Protein AF-A0A8D8JFP3-F1 (afdb_monomer)

Sequence (129 aa):
MFSRLIFRQLHRSASLSSKPPEKSAALGEEKVRDLLDNAATFEDVKPRSEQDTWATLPYVDGTFMGRDQSLKSSRPRIDPRETSIILFPGQGAQYVGMAKRLLKYPGARDIFQLANEVLGYDLLKLCLD

Radius of gyration: 26.0 Å; Cα contacts (8 Å, |Δi|>4): 30; chains: 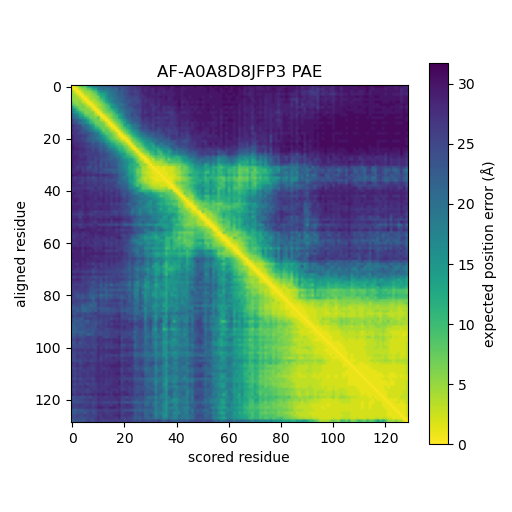1; bounding box: 59×44×58 Å

Mean predicted aligned error: 18.14 Å

Foldseek 3Di:
DDDDDDDDDDDDDDDDDDDDDPDPPVVVVVVVVVCVQCVQVDPPLDPPDPVCVPPDDPDDPPDDSNPPVVVVDDDPPDDVVVDDDDDDDDPPPADAQPCVVVVVDVVSVVVQVVVCVVVVHRPVVVNHD

Structure (mmCIF, N/CA/C/O backbone):
data_AF-A0A8D8JFP3-F1
#
_entry.id   AF-A0A8D8JFP3-F1
#
loop_
_atom_site.group_PDB
_atom_site.id
_atom_site.type_symbol
_atom_site.label_atom_id
_atom_site.label_alt_id
_atom_site.label_comp_id
_atom_site.label_asym_id
_atom_site.label_entity_id
_atom_site.label_seq_id
_atom_site.pdbx_PDB_ins_code
_atom_site.Cartn_x
_atom_site.Cartn_y
_atom_site.Cartn_z
_atom_site.occupancy
_atom_site.B_iso_or_equiv
_atom_site.auth_seq_id
_atom_site.auth_comp_id
_atom_site.auth_asym_id
_atom_site.auth_atom_id
_atom_site.pdbx_PDB_model_num
ATOM 1 N N . MET A 1 1 ? -6.962 29.375 -1.931 1.00 35.75 1 MET A N 1
ATOM 2 C CA . MET A 1 1 ? -5.939 30.423 -2.167 1.00 35.75 1 MET A CA 1
ATOM 3 C C . MET A 1 1 ? -4.579 29.774 -1.956 1.00 35.75 1 MET A C 1
ATOM 5 O O . MET A 1 1 ? -4.384 29.262 -0.875 1.00 35.75 1 MET A O 1
ATOM 9 N N . PHE A 1 2 ? -3.630 29.646 -2.875 1.00 35.16 2 PHE A N 1
ATOM 10 C CA . PHE A 1 2 ? -3.445 30.091 -4.253 1.00 35.16 2 PHE A CA 1
ATOM 11 C C . PHE A 1 2 ? -2.575 29.012 -4.927 1.00 35.16 2 PHE A C 1
ATOM 13 O O . PHE A 1 2 ? -1.559 28.607 -4.371 1.00 35.16 2 PHE A O 1
ATOM 20 N N . SER A 1 3 ? -2.989 28.548 -6.104 1.00 30.84 3 SER A N 1
ATOM 21 C CA . SER A 1 3 ? -2.192 27.694 -6.989 1.00 30.84 3 SER A CA 1
ATOM 22 C C . SER A 1 3 ? -1.260 28.578 -7.821 1.00 30.84 3 SER A C 1
ATOM 24 O O . SER A 1 3 ? -1.683 29.641 -8.283 1.00 30.84 3 SER A O 1
ATOM 26 N N . ARG A 1 4 ? -0.010 28.157 -8.038 1.00 37.22 4 ARG A N 1
ATOM 27 C CA . ARG A 1 4 ? 0.856 28.721 -9.083 1.00 37.22 4 ARG A CA 1
ATOM 28 C C . ARG A 1 4 ? 1.420 27.597 -9.943 1.00 37.22 4 ARG A C 1
ATOM 30 O O . ARG A 1 4 ? 2.460 27.017 -9.660 1.00 37.22 4 ARG A O 1
ATOM 37 N N . LEU A 1 5 ? 0.671 27.332 -11.008 1.00 35.56 5 LEU A N 1
ATOM 38 C CA . LEU A 1 5 ? 1.107 26.699 -12.246 1.00 35.56 5 LEU A CA 1
ATOM 39 C C . LEU A 1 5 ? 2.241 27.538 -12.860 1.00 35.56 5 LEU A C 1
ATOM 41 O O . LEU A 1 5 ? 2.052 28.729 -13.104 1.00 35.56 5 LEU A O 1
ATOM 45 N N . ILE A 1 6 ? 3.388 26.925 -13.149 1.00 44.91 6 ILE A N 1
ATOM 46 C CA . ILE A 1 6 ? 4.406 27.516 -14.025 1.00 44.91 6 ILE A CA 1
ATOM 47 C C . ILE A 1 6 ? 4.399 26.717 -15.326 1.00 44.91 6 ILE A C 1
ATOM 49 O O . ILE A 1 6 ? 4.878 25.589 -15.397 1.00 44.91 6 ILE A O 1
ATOM 53 N N . PHE A 1 7 ? 3.807 27.328 -16.347 1.00 33.00 7 PHE A N 1
ATOM 54 C CA . PHE A 1 7 ? 3.805 26.876 -17.731 1.00 33.00 7 PHE A CA 1
ATOM 55 C C . PHE A 1 7 ? 5.073 27.430 -18.388 1.00 33.00 7 PHE A C 1
ATOM 57 O O . PHE A 1 7 ? 5.232 28.647 -18.482 1.00 33.00 7 PHE A O 1
ATOM 64 N N . ARG A 1 8 ? 6.006 26.569 -18.806 1.00 37.00 8 ARG A N 1
ATOM 65 C CA . ARG A 1 8 ? 7.230 27.006 -19.491 1.00 37.00 8 ARG A CA 1
ATOM 66 C C . ARG A 1 8 ? 7.122 26.668 -20.978 1.00 37.00 8 ARG A C 1
ATOM 68 O O . ARG A 1 8 ? 7.262 25.522 -21.388 1.00 37.00 8 ARG A O 1
ATOM 75 N N . GLN A 1 9 ? 6.810 27.702 -21.752 1.00 33.59 9 GLN A N 1
ATOM 76 C CA . GLN A 1 9 ? 6.785 27.754 -23.213 1.00 33.59 9 GLN A CA 1
ATOM 77 C C . GLN A 1 9 ? 8.163 27.360 -23.774 1.00 33.59 9 GLN A C 1
ATOM 79 O O . GLN A 1 9 ? 9.156 28.023 -23.472 1.00 33.59 9 GLN A O 1
ATOM 84 N N . LEU A 1 10 ? 8.238 26.311 -24.598 1.00 36.53 10 LEU A N 1
ATOM 85 C CA . LEU A 1 10 ? 9.418 26.044 -25.423 1.00 36.53 10 LEU A CA 1
ATOM 86 C C . LEU A 1 10 ? 9.184 26.655 -26.807 1.00 36.53 10 LEU A C 1
ATOM 88 O O . LEU A 1 10 ? 8.388 26.151 -27.599 1.00 36.53 10 LEU A O 1
ATOM 92 N N . HIS A 1 11 ? 9.868 27.764 -27.080 1.00 35.25 11 HIS A N 1
ATOM 93 C CA . HIS A 1 11 ? 9.928 28.346 -28.413 1.00 35.25 11 HIS A CA 1
ATOM 94 C C . HIS A 1 11 ? 10.852 27.515 -29.310 1.00 35.25 11 HIS A C 1
ATOM 96 O O . HIS A 1 11 ? 11.988 27.192 -28.965 1.00 35.25 11 HIS A O 1
ATOM 102 N N . ARG A 1 12 ? 10.309 27.181 -30.476 1.00 37.22 12 ARG A N 1
ATOM 103 C CA . ARG A 1 12 ? 10.915 26.479 -31.604 1.00 37.22 12 ARG A CA 1
ATOM 104 C C . ARG A 1 12 ? 11.601 27.493 -32.518 1.00 37.22 12 ARG A C 1
ATOM 106 O O . ARG A 1 12 ? 10.894 28.355 -33.020 1.00 37.22 12 ARG A O 1
ATOM 113 N N . SER A 1 13 ? 12.899 27.329 -32.794 1.00 36.88 13 SER A N 1
ATOM 114 C CA . SER A 1 13 ? 13.532 27.585 -34.109 1.00 36.88 13 SER A CA 1
ATOM 115 C C . SER A 1 13 ? 15.062 27.596 -34.014 1.00 36.88 13 SER A C 1
ATOM 117 O O . SER A 1 13 ? 15.616 28.486 -33.379 1.00 36.88 13 SER A O 1
ATOM 119 N N . ALA A 1 14 ? 15.736 26.682 -34.714 1.00 35.91 14 ALA A N 1
ATOM 120 C CA . ALA A 1 14 ? 16.998 26.951 -35.408 1.00 35.91 14 ALA A CA 1
ATOM 121 C C . ALA A 1 14 ? 17.287 25.804 -36.390 1.00 35.91 14 ALA A C 1
ATOM 123 O O . ALA A 1 14 ? 16.919 24.654 -36.162 1.00 35.91 14 ALA A O 1
ATOM 124 N N . SER A 1 15 ? 17.852 26.182 -37.523 1.00 35.44 15 SER A N 1
ATOM 125 C CA . SER A 1 15 ? 17.826 25.534 -38.827 1.00 35.44 15 SER A CA 1
ATOM 126 C C . SER A 1 15 ? 18.984 24.564 -39.096 1.00 35.44 15 SER A C 1
ATOM 128 O O . SER A 1 15 ? 19.963 24.493 -38.365 1.00 35.44 15 SER A O 1
ATOM 130 N N . LEU A 1 16 ? 18.819 23.833 -40.200 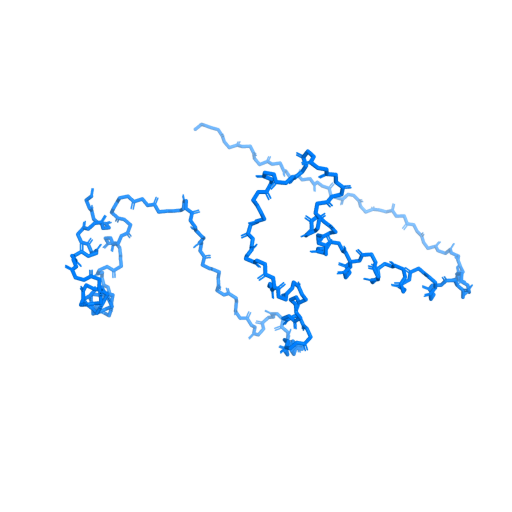1.00 36.34 16 LEU A N 1
ATOM 131 C CA . LEU A 1 16 ? 19.672 22.808 -40.803 1.00 36.34 16 LEU A CA 1
ATOM 132 C C . LEU A 1 16 ? 21.143 23.207 -41.073 1.00 36.34 16 LEU A C 1
ATOM 134 O O . LEU A 1 16 ? 21.418 24.316 -41.518 1.00 36.34 16 LEU A O 1
ATOM 138 N N . SER A 1 17 ? 21.989 22.165 -41.050 1.00 33.97 17 SER A N 1
ATOM 139 C CA . SER A 1 17 ? 23.175 21.918 -41.899 1.00 33.97 17 SER A CA 1
ATOM 140 C C . SER A 1 17 ? 24.568 22.265 -41.349 1.00 33.97 17 SER A C 1
ATOM 142 O O . SER A 1 17 ? 25.016 23.405 -41.396 1.00 33.97 17 SER A O 1
ATOM 144 N N . SER A 1 18 ? 25.333 21.236 -40.960 1.00 32.81 18 SER A N 1
ATOM 145 C CA . SER A 1 18 ? 26.547 20.818 -41.693 1.00 32.81 18 SER A CA 1
ATOM 146 C C . SER A 1 18 ? 27.229 19.598 -41.040 1.00 32.81 18 SER A C 1
ATOM 148 O O . SER A 1 18 ? 27.468 19.585 -39.844 1.00 32.81 18 SER A O 1
ATOM 150 N N . LYS A 1 19 ? 27.500 18.587 -41.885 1.00 32.44 19 LYS A N 1
ATOM 151 C CA . LYS A 1 19 ? 28.417 17.423 -41.799 1.00 32.44 19 LYS A CA 1
ATOM 152 C C . LYS A 1 19 ? 28.572 16.624 -40.477 1.00 32.44 19 LYS A C 1
ATOM 154 O O . LYS A 1 19 ? 28.908 17.188 -39.443 1.00 32.44 19 LYS A O 1
ATOM 159 N N . PRO A 1 20 ? 28.469 15.277 -40.528 1.00 36.78 20 PRO A N 1
ATOM 160 C CA . PRO A 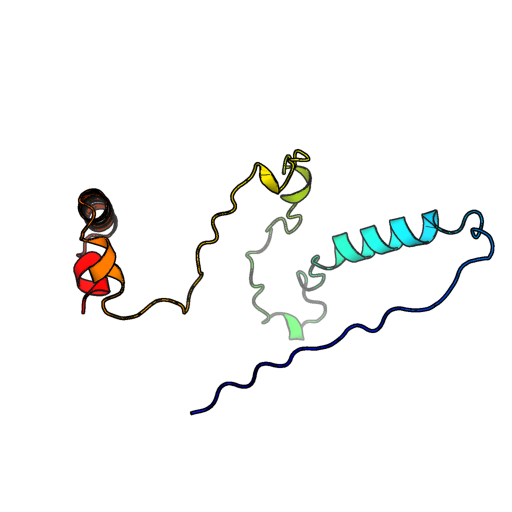1 20 ? 28.748 14.428 -39.373 1.00 36.78 20 PRO A CA 1
ATOM 161 C C . PRO A 1 20 ? 30.262 14.390 -39.091 1.00 36.78 20 PRO A C 1
ATOM 163 O O . PRO A 1 20 ? 31.033 14.155 -40.025 1.00 36.78 20 PRO A O 1
ATOM 166 N N . PRO A 1 21 ? 30.721 14.595 -37.842 1.00 37.53 21 PRO A N 1
ATOM 167 C CA . PRO A 1 21 ? 32.106 14.326 -37.498 1.00 37.53 21 PRO A CA 1
ATOM 168 C C . PRO A 1 21 ? 32.347 12.814 -37.509 1.00 37.53 21 PRO A C 1
ATOM 170 O O . PRO A 1 21 ? 31.743 12.032 -36.775 1.00 37.53 21 PRO A O 1
ATOM 173 N N . GLU A 1 22 ? 33.238 12.430 -38.410 1.00 42.56 22 GLU A N 1
ATOM 174 C CA . GLU A 1 22 ? 33.781 11.098 -38.593 1.00 42.56 22 GLU A CA 1
ATOM 175 C C . GLU A 1 22 ? 34.567 10.664 -37.337 1.00 42.56 22 GLU A C 1
ATOM 177 O O . GLU A 1 22 ? 35.484 11.347 -36.892 1.00 42.56 22 GLU A O 1
ATOM 182 N N . LYS A 1 23 ? 34.194 9.503 -36.782 1.00 42.97 23 LYS A N 1
ATOM 183 C CA . LYS A 1 23 ? 35.020 8.597 -35.955 1.00 42.97 23 LYS A CA 1
ATOM 184 C C . LYS A 1 23 ? 35.775 9.200 -34.749 1.00 42.97 23 LYS A C 1
ATOM 186 O O . LYS A 1 23 ? 36.983 9.031 -34.626 1.00 42.97 23 LYS A O 1
ATOM 191 N N . SER A 1 24 ? 35.052 9.758 -33.774 1.00 39.69 24 SER A N 1
ATOM 192 C CA . SER A 1 24 ? 35.548 9.906 -32.383 1.00 39.69 24 SER A CA 1
ATOM 193 C C . SER A 1 24 ? 34.602 9.346 -31.305 1.00 39.69 24 SER A C 1
ATOM 195 O O . SER A 1 24 ? 34.942 9.333 -30.124 1.00 39.69 24 SER A O 1
ATOM 197 N N . ALA A 1 25 ? 33.435 8.823 -31.702 1.00 46.34 25 ALA A N 1
ATOM 198 C CA . ALA A 1 25 ? 32.365 8.407 -30.789 1.00 46.34 25 ALA A CA 1
ATOM 199 C C . ALA A 1 25 ? 32.708 7.186 -29.910 1.00 46.34 25 ALA A C 1
ATOM 201 O O . ALA A 1 25 ? 32.225 7.087 -28.786 1.00 46.34 25 ALA A O 1
ATOM 202 N N . ALA A 1 26 ? 33.583 6.287 -30.373 1.00 47.94 26 ALA A N 1
ATOM 203 C CA . ALA A 1 26 ? 33.869 5.035 -29.667 1.00 47.94 26 ALA A CA 1
ATOM 204 C C . ALA A 1 26 ? 34.646 5.232 -28.349 1.00 47.94 26 ALA A C 1
ATOM 206 O O . ALA A 1 26 ? 34.443 4.482 -27.402 1.00 47.94 26 ALA A O 1
ATOM 207 N N . LEU A 1 27 ? 35.494 6.267 -28.255 1.00 45.50 27 LEU A N 1
ATOM 208 C CA . LEU A 1 27 ? 36.298 6.532 -27.052 1.00 45.50 27 LEU A CA 1
ATOM 209 C C . LEU A 1 27 ? 35.468 7.167 -25.920 1.00 45.50 27 LEU A C 1
ATOM 211 O O . LEU A 1 27 ? 35.801 7.038 -24.745 1.00 45.50 27 LEU A O 1
ATOM 215 N N . GLY A 1 28 ? 34.399 7.886 -26.282 1.00 58.69 28 GLY A N 1
ATOM 216 C CA . GLY A 1 28 ? 33.506 8.556 -25.339 1.00 58.69 28 GLY A CA 1
ATOM 217 C C . GLY A 1 28 ? 32.449 7.622 -24.758 1.00 58.69 28 GLY A C 1
ATOM 218 O O . GLY A 1 28 ? 32.169 7.705 -23.568 1.00 58.69 28 GLY A O 1
ATOM 219 N N . GLU A 1 29 ? 31.889 6.715 -25.563 1.00 63.81 29 GLU A N 1
ATOM 220 C CA . GLU A 1 29 ? 30.858 5.773 -25.103 1.00 63.81 29 GLU A CA 1
ATOM 221 C C . GLU A 1 29 ? 31.404 4.732 -24.120 1.00 63.81 29 GLU A C 1
ATOM 223 O O . GLU A 1 29 ? 30.784 4.511 -23.082 1.00 63.81 29 GLU A O 1
ATOM 228 N N . GLU A 1 30 ? 32.572 4.145 -24.406 1.00 65.69 30 GLU A N 1
ATOM 229 C CA . GLU A 1 30 ? 33.267 3.219 -23.495 1.00 65.69 30 GLU A CA 1
ATOM 230 C C . GLU A 1 30 ? 33.573 3.907 -22.159 1.00 65.69 30 GLU A C 1
ATOM 232 O O . GLU A 1 30 ? 33.246 3.383 -21.100 1.00 65.69 30 GLU A O 1
ATOM 237 N N . LYS A 1 31 ? 34.085 5.145 -22.204 1.00 81.81 31 LYS A N 1
ATOM 238 C CA . LYS A 1 31 ? 34.382 5.935 -21.005 1.00 81.81 31 LYS A CA 1
ATOM 239 C C . LYS A 1 31 ? 33.126 6.315 -20.218 1.00 81.81 31 LYS A C 1
ATOM 241 O O . LYS A 1 31 ? 33.167 6.346 -18.997 1.00 81.81 31 LYS A O 1
ATOM 246 N N . VAL A 1 32 ? 32.011 6.623 -20.884 1.00 78.06 32 VAL A N 1
ATOM 247 C CA . VAL A 1 32 ? 30.742 6.947 -20.206 1.00 78.06 32 VAL A CA 1
ATOM 248 C C . VAL A 1 32 ? 30.127 5.706 -19.566 1.00 78.06 32 VAL A C 1
ATOM 250 O O . VAL A 1 32 ? 29.622 5.807 -18.454 1.00 78.06 32 VAL A O 1
ATOM 253 N N . ARG A 1 33 ? 30.181 4.546 -20.230 1.00 75.19 33 ARG A N 1
ATOM 254 C CA . ARG A 1 33 ? 29.740 3.271 -19.645 1.00 75.19 33 ARG A CA 1
ATOM 255 C C . ARG A 1 33 ? 30.578 2.911 -18.427 1.00 7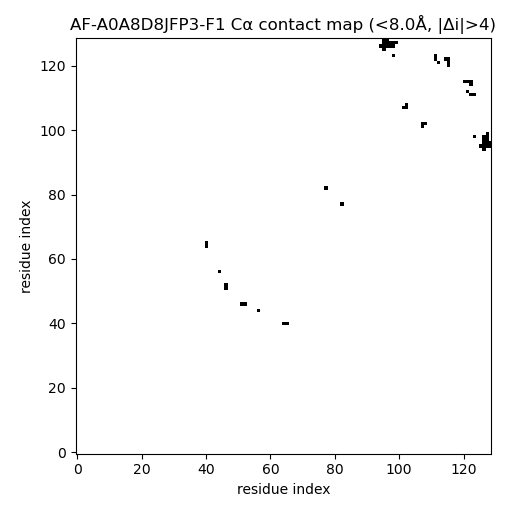5.19 33 ARG A C 1
ATOM 257 O O . ARG A 1 33 ? 30.010 2.691 -17.370 1.00 75.19 33 ARG A O 1
ATOM 264 N N . ASP A 1 34 ? 31.898 2.999 -18.548 1.00 75.31 34 ASP A N 1
ATOM 265 C CA . ASP A 1 34 ? 32.831 2.760 -17.446 1.00 75.31 34 ASP A CA 1
ATOM 266 C C . ASP A 1 34 ? 32.593 3.727 -16.269 1.00 75.31 34 ASP A C 1
ATOM 268 O O . ASP A 1 34 ? 32.548 3.323 -15.110 1.00 75.31 34 ASP A O 1
ATOM 272 N N . LEU A 1 35 ? 32.325 5.006 -16.551 1.00 76.19 35 LEU A N 1
ATOM 273 C CA . LEU A 1 35 ? 31.943 5.979 -15.523 1.00 76.19 35 LEU A CA 1
ATOM 274 C C . LEU A 1 35 ? 30.589 5.664 -14.872 1.00 76.19 35 LEU A C 1
ATOM 276 O O . LEU A 1 35 ? 30.428 5.926 -13.684 1.00 76.19 35 LEU A O 1
ATOM 280 N N . LEU A 1 36 ? 29.611 5.145 -15.620 1.00 73.06 36 LEU A N 1
ATOM 281 C CA . LEU A 1 36 ? 28.289 4.783 -15.095 1.00 73.06 36 LEU A CA 1
ATOM 282 C C . LEU A 1 36 ? 28.335 3.498 -14.263 1.00 73.06 36 LEU A C 1
ATOM 284 O O . LEU A 1 36 ? 27.720 3.447 -13.198 1.00 73.06 36 LEU A O 1
ATOM 288 N N . ASP A 1 37 ? 29.073 2.493 -14.723 1.00 71.62 37 ASP A N 1
ATOM 289 C CA . ASP A 1 37 ? 29.208 1.202 -14.050 1.00 71.62 37 ASP A CA 1
ATOM 290 C C . ASP A 1 37 ? 29.988 1.352 -12.735 1.00 71.62 37 ASP A C 1
ATOM 292 O O . ASP A 1 37 ? 29.618 0.758 -11.719 1.00 71.62 37 ASP A O 1
ATOM 296 N N . ASN A 1 38 ? 30.985 2.245 -12.710 1.00 68.31 38 ASN A N 1
ATOM 297 C CA . ASN A 1 38 ? 31.752 2.568 -11.508 1.00 68.31 38 ASN A CA 1
ATOM 298 C C . ASN A 1 38 ? 31.162 3.728 -10.672 1.00 68.31 38 ASN A C 1
ATOM 300 O O . ASN A 1 38 ? 31.705 4.072 -9.623 1.00 68.31 38 ASN A O 1
ATOM 304 N N . ALA A 1 39 ? 30.034 4.337 -11.069 1.00 69.25 39 ALA A N 1
ATOM 305 C CA . ALA A 1 39 ? 29.418 5.433 -10.302 1.00 69.25 39 ALA A CA 1
ATOM 306 C C . ALA A 1 39 ? 28.863 4.982 -8.938 1.00 69.25 39 ALA A C 1
ATOM 308 O O . ALA A 1 39 ? 28.646 5.807 -8.050 1.00 69.25 39 ALA A O 1
ATOM 309 N N . ALA A 1 40 ? 28.595 3.682 -8.787 1.00 60.66 40 ALA A N 1
ATOM 310 C CA . ALA A 1 40 ? 28.019 3.083 -7.584 1.00 60.66 40 ALA A CA 1
ATOM 311 C C . ALA A 1 40 ? 28.961 2.088 -6.881 1.00 60.66 40 ALA A C 1
ATOM 313 O O . ALA A 1 40 ? 28.583 1.504 -5.862 1.00 60.66 40 ALA A O 1
ATOM 314 N N . THR A 1 41 ? 30.179 1.883 -7.394 1.00 57.75 41 THR A N 1
ATOM 315 C CA . THR A 1 41 ? 31.227 1.169 -6.660 1.00 57.75 41 THR A CA 1
ATOM 316 C C . THR A 1 41 ? 31.787 2.097 -5.596 1.00 57.75 41 THR A C 1
ATOM 318 O O . THR A 1 41 ? 32.532 3.028 -5.882 1.00 57.75 41 THR A O 1
ATOM 321 N N . PHE A 1 42 ? 31.407 1.853 -4.347 1.00 57.88 42 PHE A N 1
ATOM 322 C CA . PHE A 1 42 ? 31.995 2.541 -3.208 1.00 57.88 42 PHE A CA 1
ATOM 323 C C . PHE A 1 42 ? 33.426 2.020 -3.023 1.00 57.88 42 PHE A C 1
ATOM 325 O O . PHE A 1 42 ? 33.630 0.910 -2.537 1.00 57.88 42 PHE A O 1
ATOM 332 N N . GLU A 1 43 ? 34.432 2.804 -3.411 1.00 55.59 43 GLU A N 1
ATOM 333 C CA . GLU A 1 43 ? 35.833 2.525 -3.049 1.00 55.59 43 GLU A CA 1
ATOM 334 C C . GLU A 1 43 ? 36.062 2.593 -1.528 1.00 55.59 43 GLU A C 1
ATOM 336 O O . GLU A 1 43 ? 37.052 2.074 -1.019 1.00 55.59 43 GLU A O 1
ATOM 341 N N . ASP A 1 44 ? 35.113 3.177 -0.793 1.00 56.03 44 ASP A N 1
ATOM 342 C CA . ASP A 1 44 ? 35.139 3.340 0.662 1.00 56.03 44 ASP A CA 1
ATOM 343 C C . ASP A 1 44 ? 34.826 2.039 1.432 1.00 56.03 44 ASP A C 1
ATOM 345 O O . ASP A 1 44 ? 34.698 2.055 2.651 1.00 56.03 44 ASP A O 1
ATOM 349 N N . VAL A 1 45 ? 34.717 0.891 0.747 1.00 57.94 45 VAL A N 1
ATOM 350 C CA . VAL A 1 45 ? 34.546 -0.435 1.381 1.00 57.94 45 VAL A CA 1
ATOM 351 C C . VAL A 1 45 ? 35.781 -0.841 2.200 1.00 57.94 45 VAL A C 1
ATOM 353 O O . VAL A 1 45 ? 35.682 -1.689 3.083 1.00 57.94 45 VAL A O 1
ATOM 356 N N . LYS A 1 46 ? 36.947 -0.231 1.947 1.00 58.91 46 LYS A N 1
ATOM 357 C CA . LYS A 1 46 ? 38.159 -0.434 2.750 1.00 58.91 46 LYS A CA 1
ATOM 358 C C . LYS A 1 46 ? 38.601 0.893 3.374 1.00 58.91 46 LYS A C 1
ATOM 360 O O . LYS A 1 46 ? 38.697 1.880 2.644 1.00 58.91 46 LYS A O 1
ATOM 365 N N . PRO A 1 47 ? 38.910 0.934 4.683 1.00 61.34 47 PRO A N 1
ATOM 366 C CA . PRO A 1 47 ? 39.397 2.150 5.324 1.00 61.34 47 PRO A CA 1
ATOM 367 C C . PRO A 1 47 ? 40.713 2.582 4.666 1.00 61.34 47 PRO A C 1
ATOM 369 O O . PRO A 1 47 ? 41.658 1.795 4.575 1.00 61.34 47 PRO A O 1
ATOM 372 N N . ARG A 1 48 ? 40.766 3.824 4.169 1.00 63.50 48 ARG A N 1
ATOM 373 C CA . ARG A 1 48 ? 41.975 4.396 3.549 1.00 63.50 48 ARG A CA 1
ATOM 374 C C . ARG A 1 48 ? 42.998 4.828 4.612 1.00 63.50 48 ARG A C 1
ATOM 376 O O . ARG A 1 48 ? 44.183 4.915 4.298 1.00 63.50 48 ARG A O 1
ATOM 3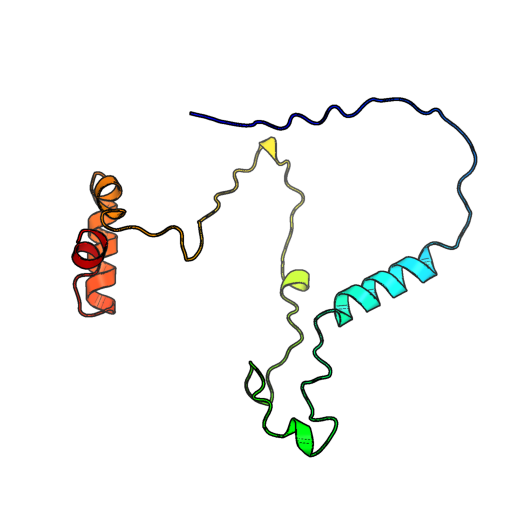83 N N . SER A 1 49 ? 42.552 5.073 5.850 1.00 69.12 49 SER A N 1
ATOM 384 C CA . SER A 1 49 ? 43.370 5.498 6.995 1.00 69.12 49 SER A CA 1
ATOM 385 C C . SER A 1 49 ? 42.878 4.908 8.330 1.00 69.12 49 SER A C 1
ATOM 387 O O . SER A 1 49 ? 41.734 4.467 8.437 1.00 69.12 49 SER A O 1
ATOM 389 N N . GLU A 1 50 ? 43.718 4.915 9.376 1.00 66.69 50 GLU A N 1
ATOM 390 C CA . GLU A 1 50 ? 43.356 4.417 10.722 1.00 66.69 50 GLU A CA 1
ATOM 391 C C . GLU A 1 50 ? 42.183 5.192 11.348 1.00 66.69 50 GLU A C 1
ATOM 393 O O . GLU A 1 50 ? 41.414 4.644 12.143 1.00 66.69 50 GLU A O 1
ATOM 398 N N . GLN A 1 51 ? 42.005 6.456 10.953 1.00 65.75 51 GLN A N 1
ATOM 399 C CA . GLN A 1 51 ? 40.903 7.309 11.390 1.00 65.75 51 GLN A CA 1
ATOM 400 C C . GLN A 1 51 ? 39.556 6.926 10.762 1.00 65.75 51 GLN A C 1
ATOM 402 O O . GLN A 1 51 ? 38.539 7.374 11.276 1.00 65.75 51 GLN A O 1
ATOM 407 N N . ASP A 1 52 ? 39.518 6.084 9.725 1.00 63.94 52 ASP A N 1
ATOM 408 C CA . ASP A 1 52 ? 38.280 5.652 9.052 1.00 63.94 52 ASP A CA 1
ATOM 409 C C . ASP A 1 52 ? 37.708 4.345 9.634 1.00 63.94 52 ASP A C 1
ATOM 411 O O . ASP A 1 52 ? 36.647 3.880 9.227 1.00 63.94 52 ASP A O 1
ATOM 415 N N . THR A 1 53 ? 38.384 3.752 10.623 1.00 64.56 53 THR A N 1
ATOM 416 C CA . THR A 1 53 ? 38.037 2.441 11.206 1.00 64.56 53 THR A CA 1
ATOM 417 C C . THR A 1 53 ? 36.666 2.418 11.901 1.00 64.56 53 THR A C 1
ATOM 419 O O . THR A 1 53 ? 36.058 1.360 12.040 1.00 64.56 53 THR A O 1
ATOM 422 N N . TRP A 1 54 ? 36.154 3.573 12.344 1.00 61.50 54 TRP A N 1
ATOM 423 C CA . TRP A 1 54 ? 34.836 3.689 12.986 1.00 61.50 54 TRP A CA 1
ATOM 424 C C . TRP A 1 54 ? 33.683 3.864 11.986 1.00 61.50 54 TRP A C 1
ATOM 426 O O . TRP A 1 54 ? 32.517 3.808 12.388 1.00 61.50 54 TRP A O 1
ATOM 436 N N . ALA A 1 55 ? 33.976 4.076 10.697 1.00 69.12 55 ALA A N 1
ATOM 437 C CA . ALA A 1 55 ? 32.951 4.208 9.674 1.00 69.12 55 ALA A CA 1
ATOM 438 C C . ALA A 1 55 ? 32.251 2.855 9.485 1.00 69.12 55 ALA A C 1
ATOM 440 O O . ALA A 1 55 ? 32.800 1.906 8.929 1.00 69.12 55 ALA A O 1
ATOM 441 N N . THR A 1 56 ? 31.020 2.751 9.985 1.00 61.53 56 THR A N 1
ATOM 442 C CA . THR A 1 56 ? 30.207 1.550 9.789 1.00 61.53 56 THR A CA 1
ATOM 443 C C . THR A 1 56 ? 29.728 1.546 8.345 1.00 61.53 56 THR A C 1
ATOM 445 O O . THR A 1 56 ? 28.934 2.402 7.951 1.00 61.53 56 THR A O 1
ATOM 448 N N . LEU A 1 57 ? 30.218 0.601 7.545 1.00 62.84 57 LEU A N 1
ATOM 449 C CA . LEU A 1 57 ? 29.696 0.384 6.202 1.00 62.84 57 LEU A CA 1
ATOM 450 C C . LEU A 1 57 ? 28.175 0.155 6.289 1.00 62.84 57 LEU A C 1
ATOM 452 O O . LEU A 1 57 ? 27.721 -0.590 7.160 1.00 62.84 57 LEU A O 1
ATOM 456 N N . PRO A 1 58 ? 27.363 0.736 5.387 1.00 65.19 58 PRO A N 1
ATOM 457 C CA . PRO A 1 58 ? 25.922 0.474 5.352 1.00 65.19 58 PRO A CA 1
ATOM 458 C C . PRO A 1 58 ? 25.593 -0.993 5.022 1.00 65.19 58 PRO A C 1
ATOM 460 O O . PRO A 1 58 ? 24.435 -1.402 5.117 1.00 65.19 58 PRO A O 1
ATOM 463 N N . TYR A 1 59 ? 26.599 -1.781 4.629 1.00 63.81 59 TYR A N 1
ATOM 464 C CA . TYR A 1 59 ? 26.495 -3.185 4.263 1.00 63.81 59 TYR A CA 1
ATOM 465 C C . TYR A 1 59 ? 27.576 -4.014 4.963 1.00 63.81 59 TYR A C 1
ATOM 467 O O . TYR A 1 59 ? 28.663 -3.524 5.257 1.00 63.81 59 TYR A O 1
ATOM 475 N N . VAL A 1 60 ? 27.247 -5.274 5.246 1.00 64.69 60 VAL A N 1
ATOM 476 C CA . VAL A 1 60 ? 28.115 -6.226 5.953 1.00 64.69 60 VAL A CA 1
ATOM 477 C C . VAL A 1 60 ? 29.351 -6.548 5.109 1.00 64.69 60 VAL A C 1
ATOM 479 O O . VAL A 1 60 ? 29.255 -6.653 3.888 1.00 64.69 60 VAL A O 1
ATOM 482 N N . ASP A 1 61 ? 30.504 -6.741 5.751 1.00 64.25 61 ASP A N 1
ATOM 483 C CA . ASP A 1 61 ? 31.736 -7.119 5.056 1.00 64.25 61 ASP A CA 1
ATOM 484 C C . ASP A 1 61 ? 31.529 -8.392 4.204 1.00 64.25 61 ASP A C 1
ATOM 486 O O . ASP A 1 61 ? 30.889 -9.356 4.633 1.00 64.25 61 ASP A O 1
ATOM 490 N N . GLY A 1 62 ? 32.006 -8.363 2.958 1.00 67.19 62 GLY A N 1
ATOM 491 C CA . GLY A 1 62 ? 31.772 -9.415 1.961 1.00 67.19 62 GLY A CA 1
ATOM 492 C C . GLY A 1 62 ? 30.496 -9.286 1.112 1.00 67.19 62 GLY A C 1
ATOM 493 O O . GLY A 1 62 ? 30.230 -10.170 0.293 1.00 67.19 62 GLY A O 1
ATOM 494 N N . THR A 1 63 ? 29.703 -8.212 1.230 1.00 64.88 63 THR A N 1
ATOM 495 C CA . THR A 1 63 ? 28.591 -7.983 0.285 1.00 64.88 63 THR A CA 1
ATOM 496 C C . THR A 1 63 ? 29.087 -7.723 -1.138 1.00 64.88 63 THR A C 1
ATOM 498 O O . THR A 1 63 ? 29.805 -6.761 -1.403 1.00 64.88 63 THR A O 1
ATOM 501 N N . PHE A 1 64 ? 28.633 -8.546 -2.086 1.00 59.66 64 PHE A N 1
ATOM 502 C CA . PHE A 1 64 ? 28.827 -8.319 -3.517 1.00 59.66 64 PHE A CA 1
ATOM 503 C C . PHE A 1 64 ? 28.050 -7.068 -3.961 1.00 59.66 64 PHE A C 1
ATOM 505 O O . PHE A 1 64 ? 26.832 -7.106 -4.138 1.00 59.66 64 PHE A O 1
ATOM 512 N N . MET A 1 65 ? 28.760 -5.954 -4.149 1.00 61.88 65 MET A N 1
ATOM 513 C CA . MET A 1 65 ? 28.183 -4.668 -4.578 1.00 61.88 65 MET A CA 1
ATOM 514 C C . MET A 1 65 ? 27.900 -4.591 -6.087 1.00 61.88 65 MET A C 1
ATOM 516 O O . MET A 1 65 ? 27.258 -3.647 -6.540 1.00 61.88 65 MET A O 1
ATOM 520 N N . GLY A 1 66 ? 28.312 -5.599 -6.864 1.00 62.66 66 GLY A N 1
ATOM 521 C CA . GLY A 1 66 ? 27.966 -5.740 -8.280 1.00 62.66 66 GLY A CA 1
ATOM 522 C C . GLY A 1 66 ? 26.484 -6.069 -8.457 1.00 62.66 66 GLY A C 1
ATOM 523 O O . GLY A 1 66 ? 26.113 -7.221 -8.690 1.00 62.66 66 GLY A O 1
ATOM 524 N N . ARG A 1 67 ? 25.601 -5.078 -8.295 1.00 59.75 67 ARG A N 1
ATOM 525 C CA . ARG A 1 67 ? 24.172 -5.240 -8.581 1.00 59.75 67 ARG A CA 1
ATOM 526 C C . ARG A 1 67 ? 23.953 -5.264 -10.081 1.00 59.75 67 ARG A C 1
ATOM 528 O O . ARG A 1 67 ? 23.622 -4.259 -10.695 1.00 59.75 67 ARG A O 1
ATOM 535 N N . ASP A 1 68 ? 24.017 -6.463 -10.632 1.00 63.00 68 ASP A N 1
ATOM 536 C CA . ASP A 1 68 ? 23.796 -6.689 -12.053 1.00 63.00 68 ASP A CA 1
ATOM 537 C C . ASP A 1 68 ? 22.322 -6.972 -12.410 1.00 63.00 68 ASP A C 1
ATOM 539 O O . ASP A 1 68 ? 21.965 -7.806 -13.246 1.00 63.00 68 ASP A O 1
ATOM 543 N N . GLN A 1 69 ? 21.406 -6.314 -11.694 1.00 67.00 69 GLN A N 1
ATOM 544 C CA . GLN A 1 69 ? 19.969 -6.511 -11.902 1.00 67.00 69 GLN A CA 1
ATOM 545 C C . GLN A 1 69 ? 19.522 -6.013 -13.284 1.00 67.00 69 GLN A C 1
ATOM 547 O O . GLN A 1 69 ? 18.517 -6.486 -13.814 1.00 67.00 69 GLN A O 1
ATOM 552 N N . SER A 1 70 ? 20.271 -5.081 -13.884 1.00 66.31 70 SER A N 1
ATOM 553 C CA . SER A 1 70 ? 20.014 -4.566 -15.226 1.00 66.31 70 SER A CA 1
ATOM 554 C C . SER A 1 70 ? 20.315 -5.604 -16.310 1.00 66.31 70 SER A C 1
ATOM 556 O O . SER A 1 70 ? 19.460 -5.775 -17.183 1.00 66.31 70 SER A O 1
ATOM 558 N N . LEU A 1 71 ? 21.438 -6.338 -16.238 1.00 67.75 71 LEU A N 1
ATOM 559 C CA . LEU A 1 71 ? 21.779 -7.367 -17.234 1.00 67.75 71 LEU A CA 1
ATOM 560 C C . LEU A 1 71 ? 20.814 -8.556 -17.205 1.00 67.75 71 LEU A C 1
ATOM 562 O O . LEU A 1 71 ? 20.553 -9.163 -18.241 1.00 67.75 71 LEU A O 1
ATOM 566 N N . LYS A 1 72 ? 20.213 -8.854 -16.047 1.00 68.25 72 LYS A N 1
ATOM 567 C CA . LYS A 1 72 ? 19.194 -9.913 -15.917 1.00 68.25 72 LYS A CA 1
ATOM 568 C C . LYS A 1 72 ? 17.775 -9.457 -16.269 1.00 68.25 72 LYS A C 1
ATOM 570 O O . LYS A 1 72 ? 16.861 -10.280 -16.291 1.00 68.25 72 LYS A O 1
ATOM 575 N N . SER A 1 73 ? 17.560 -8.166 -16.536 1.00 76.50 73 SER A N 1
ATOM 576 C CA . SER A 1 73 ? 16.228 -7.648 -16.856 1.00 76.50 73 SER A CA 1
ATOM 577 C C . SER A 1 73 ? 15.926 -7.779 -18.352 1.00 76.50 73 SER A C 1
ATOM 579 O O . SER A 1 73 ? 16.484 -7.064 -19.182 1.00 76.50 73 SER A O 1
ATOM 581 N N . SER A 1 74 ? 15.006 -8.677 -18.711 1.00 77.31 74 SER A N 1
ATOM 582 C CA . SER A 1 74 ? 14.428 -8.693 -20.058 1.00 77.31 74 SER A CA 1
ATOM 583 C C . SER A 1 74 ? 13.549 -7.455 -20.232 1.00 77.31 74 SER A C 1
ATOM 585 O O . SER A 1 74 ? 12.550 -7.293 -19.530 1.00 77.31 74 SER A O 1
ATOM 587 N N . ARG A 1 75 ? 13.936 -6.560 -21.145 1.00 78.12 75 ARG A N 1
ATOM 588 C CA . ARG A 1 75 ? 13.179 -5.346 -21.485 1.00 78.12 75 ARG A CA 1
ATOM 589 C C . ARG A 1 75 ? 12.688 -5.440 -22.926 1.00 78.12 75 ARG A C 1
ATOM 591 O O . ARG A 1 75 ? 13.319 -4.865 -23.817 1.00 78.12 75 ARG A O 1
ATOM 598 N N . PRO A 1 76 ? 11.602 -6.188 -23.186 1.00 83.38 76 PRO A N 1
ATOM 599 C CA . PRO A 1 76 ? 11.001 -6.199 -24.509 1.00 83.38 76 PRO A CA 1
ATOM 600 C C . PRO A 1 76 ? 10.611 -4.769 -24.899 1.00 83.38 76 PRO A C 1
ATOM 602 O O . PRO A 1 76 ? 10.098 -4.000 -24.084 1.00 83.38 76 PRO A O 1
ATOM 605 N N . ARG A 1 77 ? 10.871 -4.395 -26.155 1.00 81.38 77 ARG A N 1
ATOM 606 C CA . ARG A 1 77 ? 10.359 -3.141 -26.712 1.00 81.38 77 ARG A CA 1
ATOM 607 C C . ARG A 1 77 ? 8.860 -3.298 -26.926 1.00 81.38 77 ARG A C 1
ATOM 609 O O . ARG A 1 77 ? 8.442 -3.888 -27.915 1.00 81.38 77 ARG A O 1
ATOM 616 N N . ILE A 1 78 ? 8.080 -2.788 -25.985 1.00 87.25 78 ILE A N 1
ATOM 617 C CA . ILE A 1 78 ? 6.623 -2.773 -26.066 1.00 87.25 78 ILE A CA 1
ATOM 618 C C . ILE A 1 78 ? 6.181 -1.353 -26.428 1.00 87.25 78 ILE A C 1
ATOM 620 O O . ILE A 1 78 ? 6.773 -0.378 -25.957 1.00 87.25 78 ILE A O 1
ATOM 624 N N . ASP A 1 79 ? 5.169 -1.231 -27.289 1.00 91.19 79 ASP A N 1
ATOM 625 C CA . ASP A 1 79 ? 4.541 0.060 -27.569 1.00 91.19 79 ASP A CA 1
ATOM 626 C C . ASP A 1 79 ? 3.875 0.583 -26.278 1.00 91.19 79 ASP A C 1
ATOM 628 O O . ASP A 1 79 ? 3.051 -0.123 -25.682 1.00 91.19 79 ASP A O 1
ATOM 632 N N . PRO A 1 80 ? 4.210 1.800 -25.811 1.00 88.50 80 PRO A N 1
ATOM 633 C CA . PRO A 1 80 ? 3.628 2.360 -24.595 1.00 88.50 80 PRO A CA 1
ATOM 634 C C . PRO A 1 80 ? 2.105 2.534 -24.660 1.00 88.50 80 PRO A C 1
ATOM 636 O O . PRO A 1 80 ? 1.481 2.650 -23.610 1.00 88.50 80 PRO A O 1
ATOM 639 N N . ARG A 1 81 ? 1.488 2.558 -25.850 1.00 91.81 81 ARG A N 1
ATOM 640 C CA . ARG A 1 81 ? 0.023 2.668 -25.997 1.00 91.81 81 ARG A CA 1
ATOM 641 C C . ARG A 1 81 ? -0.718 1.393 -25.606 1.00 91.81 81 ARG A C 1
ATOM 643 O O . ARG A 1 81 ? -1.842 1.473 -25.127 1.00 91.81 81 ARG A O 1
ATOM 650 N N . GLU A 1 82 ? -0.066 0.249 -25.767 1.00 92.94 82 GLU A N 1
ATOM 651 C CA . GLU A 1 82 ? -0.625 -1.075 -25.471 1.00 92.94 82 GLU A CA 1
ATOM 652 C C . GLU A 1 82 ? -0.260 -1.551 -24.053 1.00 92.94 82 GLU A C 1
ATOM 654 O O . GLU A 1 82 ? -0.595 -2.664 -23.654 1.00 92.94 82 GLU A O 1
ATOM 659 N N . THR A 1 83 ? 0.448 -0.722 -23.275 1.00 89.69 83 THR A N 1
ATOM 660 C CA . THR A 1 83 ? 0.965 -1.089 -21.949 1.00 89.69 83 THR A CA 1
ATOM 661 C C . THR A 1 83 ? 0.456 -0.143 -20.875 1.00 89.69 83 THR A C 1
ATOM 663 O O . THR A 1 83 ? 0.532 1.074 -21.006 1.00 89.69 83 THR A O 1
ATOM 666 N N . SER A 1 84 ? -0.002 -0.706 -19.758 1.00 92.44 84 SER A N 1
ATOM 667 C CA . SER A 1 84 ? -0.323 0.056 -18.549 1.00 92.44 84 SER A CA 1
ATOM 668 C C . SER A 1 84 ? 0.776 -0.103 -17.505 1.00 92.44 84 SER A C 1
ATOM 670 O O . SER A 1 84 ? 1.258 -1.209 -17.266 1.00 92.44 84 SER A O 1
ATOM 672 N N . ILE A 1 85 ? 1.150 1.000 -16.857 1.00 92.62 85 ILE A N 1
ATOM 673 C CA . ILE A 1 85 ? 2.107 1.013 -15.746 1.00 92.62 85 ILE A CA 1
ATOM 674 C C . ILE A 1 85 ? 1.340 1.338 -14.468 1.00 92.62 85 ILE A C 1
ATOM 676 O O . ILE A 1 85 ? 0.643 2.350 -14.398 1.00 92.62 85 ILE A O 1
ATOM 680 N N . ILE A 1 86 ? 1.491 0.492 -13.450 1.00 94.69 86 ILE A N 1
ATOM 681 C CA . ILE A 1 86 ? 0.934 0.723 -12.116 1.00 94.69 86 ILE A CA 1
ATOM 682 C C . ILE A 1 86 ? 2.088 1.110 -11.197 1.00 94.69 86 ILE A C 1
ATOM 684 O O . ILE A 1 86 ? 3.033 0.345 -11.017 1.00 94.69 86 ILE A O 1
ATOM 688 N N . LEU A 1 87 ? 2.014 2.312 -10.634 1.00 93.50 87 LEU A N 1
ATOM 689 C CA . LEU A 1 87 ? 2.994 2.825 -9.685 1.00 93.50 87 LEU A CA 1
ATOM 690 C C . LEU A 1 87 ? 2.395 2.776 -8.283 1.00 93.50 87 LEU A C 1
ATOM 692 O O . LEU A 1 87 ? 1.287 3.265 -8.060 1.00 93.50 87 LEU A O 1
ATOM 696 N N . PHE A 1 88 ? 3.145 2.215 -7.339 1.00 94.31 88 PHE A N 1
ATOM 697 C CA . PHE A 1 88 ? 2.767 2.184 -5.932 1.00 94.31 88 PHE A CA 1
ATOM 698 C C . PHE A 1 88 ? 3.590 3.226 -5.167 1.00 94.31 88 PHE A C 1
ATOM 700 O O . PHE A 1 88 ? 4.808 3.287 -5.351 1.00 94.31 88 PHE A O 1
ATOM 707 N N . PRO A 1 89 ? 2.955 4.075 -4.342 1.00 95.12 89 PRO A N 1
ATOM 708 C CA . PRO A 1 89 ? 3.676 5.056 -3.546 1.00 95.12 89 PRO A CA 1
ATOM 709 C C . PRO A 1 89 ? 4.534 4.364 -2.479 1.00 95.12 89 PRO A C 1
ATOM 711 O O . PRO A 1 89 ? 4.172 3.307 -1.963 1.00 95.12 89 PRO A O 1
ATOM 714 N N . GLY A 1 90 ? 5.667 4.979 -2.145 1.00 94.06 90 GLY A N 1
ATOM 715 C CA . GLY A 1 90 ? 6.538 4.524 -1.065 1.00 94.06 90 GLY A CA 1
ATOM 716 C C . GLY A 1 90 ? 6.123 5.047 0.315 1.00 94.06 90 GLY A C 1
ATOM 717 O O . GLY A 1 90 ? 5.026 5.573 0.517 1.00 94.06 90 GLY A O 1
ATOM 718 N N . GLN A 1 91 ? 7.053 4.935 1.263 1.00 92.62 91 GLN A N 1
ATOM 719 C CA . GLN A 1 91 ? 6.948 5.492 2.612 1.00 92.62 91 GLN A CA 1
ATOM 720 C C . GLN A 1 91 ? 6.686 7.007 2.592 1.00 92.62 91 GLN A C 1
ATOM 722 O O . GLN A 1 91 ? 7.266 7.743 1.796 1.00 92.62 91 GLN A O 1
ATOM 727 N N . GLY A 1 92 ? 5.855 7.477 3.522 1.00 92.94 92 GLY A N 1
ATOM 728 C CA . GLY A 1 92 ? 5.532 8.893 3.720 1.00 92.94 92 GLY A CA 1
ATOM 729 C C . GLY A 1 92 ? 4.198 9.315 3.103 1.00 92.94 92 GLY A C 1
ATOM 730 O O . GLY A 1 92 ? 3.714 10.402 3.399 1.00 92.94 92 GLY A O 1
ATOM 731 N N . ALA A 1 93 ? 3.574 8.453 2.296 1.00 93.00 93 ALA A N 1
ATOM 732 C CA . ALA A 1 93 ? 2.228 8.674 1.768 1.00 93.00 93 ALA A CA 1
ATOM 733 C C . ALA A 1 93 ? 1.110 8.146 2.694 1.00 93.00 93 ALA A C 1
ATOM 735 O O . ALA A 1 93 ? -0.070 8.342 2.397 1.00 93.00 93 ALA A O 1
ATOM 736 N N . GLN A 1 94 ? 1.457 7.458 3.790 1.00 91.88 94 GLN A N 1
ATOM 737 C CA . GLN A 1 94 ? 0.476 6.895 4.719 1.00 91.88 94 GLN A CA 1
ATOM 738 C C . GLN A 1 94 ? -0.170 7.955 5.626 1.00 91.88 94 GLN A C 1
ATOM 740 O O . GLN A 1 94 ? 0.467 8.930 6.019 1.00 91.88 94 GLN A O 1
ATOM 745 N N . TYR A 1 95 ? -1.433 7.733 5.997 1.00 92.50 95 TYR A N 1
ATOM 746 C CA . TYR A 1 95 ? -2.169 8.558 6.958 1.00 92.50 95 TYR A CA 1
ATOM 747 C C . TYR A 1 95 ? -3.223 7.728 7.709 1.00 92.50 95 TYR A C 1
ATOM 749 O O . TYR A 1 95 ? -3.671 6.688 7.222 1.00 92.50 95 TYR A O 1
ATOM 757 N N . VAL A 1 96 ? -3.642 8.198 8.887 1.00 93.88 96 VAL A N 1
ATOM 758 C CA . VAL A 1 96 ? -4.653 7.519 9.717 1.00 93.88 96 VAL A CA 1
ATOM 759 C C . VAL A 1 96 ? -5.997 7.470 8.989 1.00 93.88 96 VAL A C 1
ATOM 761 O O . VAL A 1 96 ? -6.510 8.486 8.515 1.00 93.88 96 VAL A O 1
ATOM 764 N N . GLY A 1 97 ? -6.581 6.278 8.884 1.00 93.75 97 GLY A N 1
ATOM 765 C CA . GLY A 1 97 ? -7.829 6.050 8.158 1.00 93.75 97 GLY A CA 1
ATOM 766 C C . GLY A 1 97 ? -7.658 5.738 6.670 1.00 93.75 97 GLY A C 1
ATOM 767 O O . GLY A 1 97 ? -8.671 5.601 5.977 1.00 93.75 97 GLY A O 1
ATOM 768 N N . MET A 1 98 ? -6.428 5.582 6.165 1.00 93.25 98 MET A N 1
ATOM 769 C CA . MET A 1 98 ? -6.150 5.272 4.752 1.00 93.25 98 MET A CA 1
ATOM 770 C C . MET A 1 98 ? -6.891 4.016 4.260 1.00 93.25 98 MET A C 1
ATOM 772 O O . MET A 1 98 ? -7.374 3.978 3.125 1.00 93.25 98 MET A O 1
ATOM 776 N N . ALA A 1 99 ? -7.065 3.013 5.126 1.00 94.38 99 ALA A N 1
ATOM 777 C CA . ALA A 1 99 ? -7.730 1.758 4.778 1.00 94.38 99 ALA A CA 1
ATOM 778 C C . ALA A 1 99 ? -9.265 1.864 4.657 1.00 94.38 99 ALA A C 1
ATOM 780 O O . ALA A 1 99 ? -9.883 1.001 4.030 1.00 94.38 99 ALA A O 1
ATOM 781 N N . LYS A 1 100 ? -9.906 2.932 5.169 1.00 94.31 100 LYS A N 1
ATOM 782 C CA . LYS A 1 100 ? -11.384 3.068 5.209 1.00 94.31 100 LYS A CA 1
ATOM 783 C C . LYS A 1 100 ? -12.029 2.894 3.835 1.00 94.31 100 LYS A C 1
ATOM 785 O O . LYS A 1 100 ? -13.058 2.238 3.700 1.00 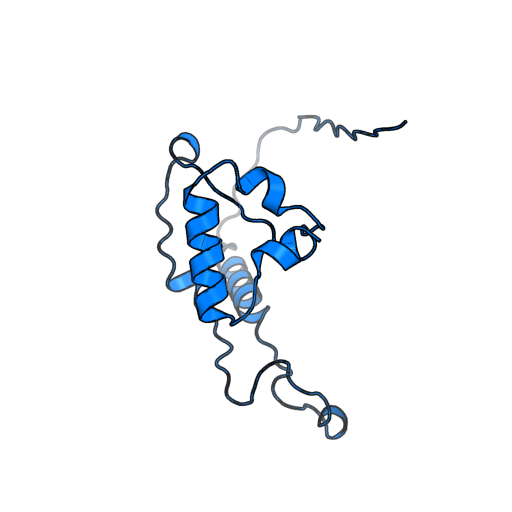94.31 100 LYS A O 1
ATOM 790 N N . ARG A 1 101 ? -11.401 3.450 2.794 1.00 92.94 101 ARG A N 1
ATOM 791 C CA . ARG A 1 101 ? -11.903 3.380 1.412 1.00 92.94 101 ARG A CA 1
ATOM 792 C C . ARG A 1 101 ? -11.689 2.024 0.747 1.00 92.94 101 ARG A C 1
ATOM 794 O O . ARG A 1 101 ? -12.360 1.755 -0.246 1.00 92.94 101 ARG A O 1
ATOM 801 N N . LEU A 1 102 ? -10.768 1.205 1.251 1.00 93.81 102 LEU A N 1
ATOM 802 C CA . LEU A 1 102 ? -10.478 -0.124 0.710 1.00 93.81 102 LEU A CA 1
ATOM 803 C C . LEU A 1 102 ? -11.496 -1.158 1.194 1.00 93.81 102 LEU A C 1
ATOM 805 O O . LEU A 1 102 ? -11.831 -2.070 0.446 1.00 93.81 102 LEU A O 1
ATOM 809 N N . LEU A 1 103 ? -12.077 -0.954 2.382 1.00 94.44 103 LEU A N 1
ATOM 810 C CA . LEU A 1 103 ? -13.050 -1.865 2.999 1.00 94.44 103 LEU A CA 1
ATOM 811 C C . LEU A 1 103 ? -14.367 -2.037 2.228 1.00 94.44 103 LEU A C 1
ATOM 813 O O . LEU A 1 103 ? -15.147 -2.924 2.570 1.00 94.44 103 LEU A O 1
ATOM 817 N N . LYS A 1 104 ? -14.622 -1.217 1.200 1.00 95.50 104 LYS A N 1
ATOM 818 C CA . LYS A 1 104 ? -15.742 -1.422 0.267 1.00 95.50 104 LYS A CA 1
ATOM 819 C C . LYS A 1 104 ? -15.556 -2.650 -0.627 1.00 95.50 104 LYS A C 1
ATOM 821 O O . LYS A 1 104 ? -16.527 -3.132 -1.197 1.00 95.50 104 LYS A O 1
ATOM 826 N N . TYR A 1 105 ? -14.320 -3.122 -0.779 1.00 96.31 105 TYR A N 1
ATOM 827 C CA . TYR A 1 105 ? -14.004 -4.316 -1.544 1.00 96.31 105 TYR A CA 1
ATOM 828 C C . TYR A 1 105 ? -13.821 -5.489 -0.575 1.00 96.31 105 TYR A C 1
ATOM 830 O O . TYR A 1 105 ? -12.959 -5.398 0.302 1.00 96.31 105 TYR A O 1
ATOM 838 N N . PRO A 1 106 ? -14.590 -6.585 -0.711 1.00 91.69 106 PRO A N 1
ATOM 839 C CA . PRO A 1 106 ? -14.540 -7.697 0.239 1.00 91.69 106 PRO A CA 1
ATOM 840 C C . PRO A 1 106 ? -13.134 -8.301 0.337 1.00 91.69 106 PRO A C 1
ATOM 842 O O . PRO A 1 106 ? -12.632 -8.466 1.443 1.00 91.69 106 PRO A O 1
ATOM 845 N N . GLY A 1 107 ? -12.437 -8.458 -0.795 1.00 96.25 107 GLY A N 1
ATOM 846 C CA . GLY A 1 107 ? -11.075 -9.003 -0.817 1.00 96.25 107 GLY A CA 1
ATOM 847 C C . GLY A 1 107 ? -10.039 -8.176 -0.048 1.00 96.25 107 GLY A C 1
ATOM 848 O O . GLY A 1 107 ? -9.014 -8.711 0.358 1.00 96.25 107 GLY A O 1
ATOM 849 N N . ALA A 1 108 ? -10.290 -6.887 0.215 1.00 95.62 108 ALA A N 1
ATOM 850 C CA . ALA A 1 108 ? -9.395 -6.107 1.066 1.00 95.62 108 ALA A CA 1
ATOM 851 C C . ALA A 1 108 ? -9.417 -6.614 2.516 1.00 95.62 108 ALA A C 1
ATOM 853 O O . ALA A 1 108 ? -8.372 -6.646 3.161 1.00 95.62 108 ALA A O 1
ATOM 854 N N . ARG A 1 109 ? -10.588 -7.030 3.023 1.00 94.69 109 ARG A N 1
ATOM 855 C CA . ARG A 1 109 ? -10.721 -7.567 4.386 1.00 94.69 109 ARG A CA 1
ATOM 856 C C . ARG A 1 109 ? -9.971 -8.883 4.533 1.00 94.69 109 ARG A C 1
ATOM 858 O O . ARG A 1 109 ? -9.243 -9.036 5.505 1.00 94.69 109 ARG A O 1
ATOM 865 N N . ASP A 1 110 ? -10.083 -9.758 3.539 1.00 96.31 110 ASP A N 1
ATOM 866 C CA . ASP A 1 110 ? -9.408 -11.058 3.534 1.00 96.31 110 ASP A CA 1
ATOM 867 C C . ASP A 1 110 ? -7.880 -10.888 3.561 1.00 96.31 110 ASP A C 1
ATOM 869 O O . ASP A 1 110 ? -7.184 -11.559 4.319 1.00 96.31 110 ASP A O 1
ATOM 873 N N . ILE A 1 111 ? -7.351 -9.921 2.798 1.00 97.12 111 ILE A N 1
ATOM 874 C CA . ILE A 1 111 ? -5.914 -9.603 2.788 1.00 97.12 111 ILE A CA 1
ATOM 875 C C . ILE A 1 111 ? -5.454 -9.052 4.145 1.00 97.12 111 ILE A C 1
ATOM 877 O O . ILE A 1 111 ? -4.405 -9.460 4.643 1.00 97.12 111 ILE A O 1
ATOM 881 N N . PHE A 1 112 ? -6.222 -8.144 4.760 1.00 96.69 112 PHE A N 1
ATOM 882 C CA . PHE A 1 112 ? -5.905 -7.653 6.106 1.00 96.69 112 PHE A CA 1
ATOM 883 C C . PHE A 1 112 ? -5.943 -8.778 7.143 1.00 96.69 112 PHE A C 1
ATOM 885 O O . PHE A 1 112 ? -5.079 -8.828 8.012 1.00 96.69 112 PHE A O 1
ATOM 892 N N . GLN A 1 113 ? -6.897 -9.702 7.037 1.00 96.12 113 GLN A N 1
ATOM 893 C CA . GLN A 1 113 ? -6.997 -10.837 7.947 1.00 96.12 113 GLN A CA 1
ATOM 894 C C . GLN A 1 113 ? -5.794 -11.778 7.821 1.00 96.12 113 GLN A C 1
ATOM 896 O O . GLN A 1 113 ? -5.194 -12.127 8.835 1.00 96.12 113 GLN A O 1
ATOM 901 N N . LEU A 1 114 ? -5.370 -12.090 6.595 1.00 97.19 114 LEU A N 1
ATOM 902 C CA . LEU A 1 114 ? -4.151 -12.864 6.358 1.00 97.19 114 LEU A CA 1
ATOM 903 C C . LEU A 1 114 ? -2.909 -12.156 6.924 1.00 97.19 114 LEU A C 1
ATOM 905 O O . LEU A 1 114 ? -2.046 -12.786 7.530 1.00 97.19 114 LEU A O 1
ATOM 909 N N . ALA A 1 115 ? -2.817 -10.833 6.763 1.00 97.44 115 ALA A N 1
ATOM 910 C CA . ALA A 1 115 ? -1.720 -10.059 7.335 1.00 97.44 115 ALA A CA 1
ATOM 911 C C . ALA A 1 115 ? -1.718 -10.116 8.872 1.00 97.44 115 ALA A C 1
ATOM 913 O O . ALA A 1 115 ? -0.652 -10.251 9.474 1.00 97.44 115 ALA A O 1
ATOM 914 N N . ASN A 1 116 ? -2.893 -10.070 9.504 1.00 97.06 116 ASN A N 1
ATOM 915 C CA . ASN A 1 116 ? -3.027 -10.180 10.956 1.00 97.06 116 ASN A CA 1
ATOM 916 C C . ASN A 1 116 ? -2.526 -11.537 11.477 1.00 97.06 116 ASN A C 1
ATOM 918 O O . ASN A 1 116 ? -1.882 -11.579 12.523 1.00 97.06 116 ASN A O 1
ATOM 922 N N . GLU A 1 117 ? -2.772 -12.631 10.749 1.00 96.56 117 GLU A N 1
ATOM 923 C CA . GLU A 1 117 ? -2.282 -13.972 11.110 1.00 96.56 117 GLU A CA 1
ATOM 924 C C . GLU A 1 117 ? -0.750 -14.059 11.084 1.00 96.56 117 GLU A C 1
ATOM 926 O O . GLU A 1 117 ? -0.148 -14.670 11.966 1.00 96.56 117 GLU A O 1
ATOM 931 N N . VAL A 1 118 ? -0.110 -13.408 10.109 1.00 97.31 118 VAL A N 1
ATOM 932 C CA . VAL A 1 118 ? 1.357 -13.377 9.986 1.00 97.31 118 VAL A CA 1
ATOM 933 C C . VAL A 1 118 ? 1.994 -12.466 11.038 1.00 97.31 118 VAL A C 1
ATOM 935 O O . VAL A 1 118 ? 3.058 -12.776 11.570 1.00 97.31 118 VAL A O 1
ATOM 938 N N . LEU A 1 119 ? 1.364 -11.326 11.327 1.00 96.44 119 LEU A N 1
ATOM 939 C CA . LEU A 1 119 ? 1.917 -10.294 12.205 1.00 96.44 119 LEU A CA 1
ATOM 940 C C . LEU A 1 119 ? 1.580 -10.504 13.689 1.00 96.44 119 LEU A C 1
ATOM 942 O O . LEU A 1 119 ? 2.288 -9.986 14.552 1.00 96.44 119 LEU A O 1
ATOM 946 N N . GLY A 1 120 ? 0.503 -11.231 13.994 1.00 96.25 120 GLY A N 1
ATOM 947 C CA . GLY A 1 120 ? 0.033 -11.481 15.359 1.00 96.25 120 GLY A CA 1
ATOM 948 C C . GLY A 1 120 ? -0.711 -10.306 16.009 1.00 96.25 120 GLY A C 1
ATOM 949 O O . GLY A 1 120 ? -0.933 -10.321 17.219 1.00 96.25 120 GLY A O 1
ATOM 950 N N . TYR A 1 121 ? -1.096 -9.284 15.241 1.00 95.69 121 TYR A N 1
ATOM 951 C CA . TYR A 1 121 ? -1.898 -8.152 15.716 1.00 95.69 121 TYR A CA 1
ATOM 952 C C . TYR A 1 1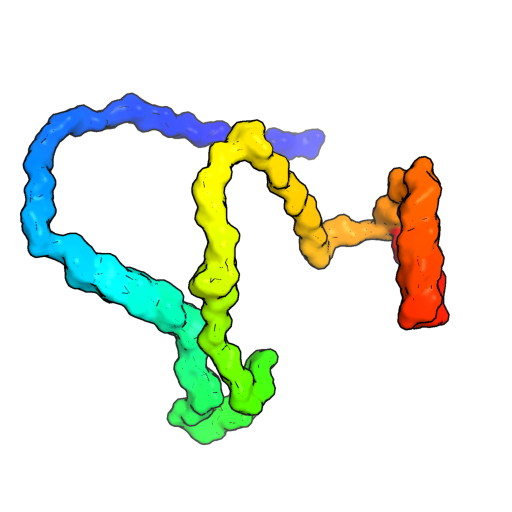21 ? -2.844 -7.637 14.628 1.00 95.69 121 TYR A C 1
ATOM 954 O O . TYR A 1 121 ? -2.704 -7.974 13.455 1.00 95.69 121 TYR A O 1
ATOM 962 N N . ASP A 1 122 ? -3.811 -6.804 15.017 1.00 95.81 122 ASP A N 1
ATOM 963 C CA . ASP A 1 122 ? -4.788 -6.232 14.090 1.00 95.81 122 ASP A CA 1
ATOM 964 C C . ASP A 1 122 ? -4.216 -5.026 13.322 1.00 95.81 122 ASP A C 1
ATOM 966 O O . ASP A 1 122 ? -4.256 -3.881 13.786 1.00 95.81 122 ASP A O 1
ATOM 970 N N . LEU A 1 123 ? -3.679 -5.293 12.132 1.00 95.12 123 LEU A N 1
ATOM 971 C CA . LEU A 1 123 ? -3.132 -4.293 11.219 1.00 95.12 123 LEU A CA 1
ATOM 972 C C . LEU A 1 123 ? -4.211 -3.350 10.683 1.00 95.12 123 LEU A C 1
ATOM 974 O O . LEU A 1 123 ? -3.945 -2.164 10.471 1.00 95.12 123 LEU A O 1
ATOM 978 N N . LEU A 1 124 ? -5.427 -3.856 10.460 1.00 95.50 124 LEU A N 1
ATOM 979 C CA . LEU A 1 124 ? -6.519 -3.029 9.960 1.00 95.50 124 LEU A CA 1
ATOM 980 C C . LEU A 1 124 ? -6.860 -1.945 10.977 1.00 95.50 124 LEU A C 1
ATOM 982 O O . LEU A 1 124 ? -6.970 -0.780 10.599 1.00 95.50 124 LEU A O 1
ATOM 986 N N . LYS A 1 125 ? -6.965 -2.307 12.258 1.00 94.88 125 LYS A N 1
ATOM 987 C CA . LYS A 1 125 ? -7.205 -1.342 13.335 1.00 94.88 125 LYS A CA 1
ATOM 988 C C . LYS A 1 125 ? -6.153 -0.230 13.358 1.00 94.88 125 LYS A C 1
AT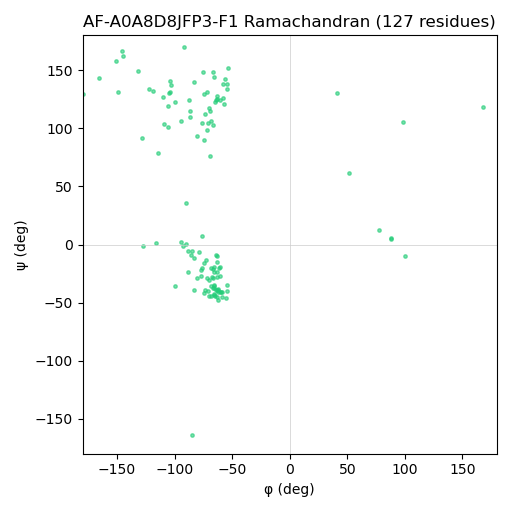OM 990 O O . LYS A 1 125 ? -6.520 0.938 13.381 1.00 94.88 125 LYS A O 1
ATOM 995 N N . LEU A 1 126 ? -4.872 -0.581 13.242 1.00 93.06 126 LEU A N 1
ATOM 996 C CA . LEU A 1 126 ? -3.764 0.385 13.193 1.00 93.06 126 LEU A CA 1
ATOM 997 C C . LEU A 1 126 ? -3.821 1.314 11.967 1.00 93.06 126 LEU A C 1
ATOM 999 O O . LEU A 1 126 ? -3.328 2.435 11.991 1.00 93.06 126 LEU A O 1
ATOM 1003 N N . CYS A 1 127 ? -4.417 0.857 10.867 1.00 93.94 127 CYS A N 1
ATOM 1004 C CA . CYS A 1 127 ? -4.613 1.679 9.675 1.00 93.94 127 CYS A CA 1
ATOM 1005 C C . CYS A 1 127 ? -5.863 2.580 9.763 1.00 93.94 127 CYS A C 1
ATOM 1007 O O . CYS A 1 12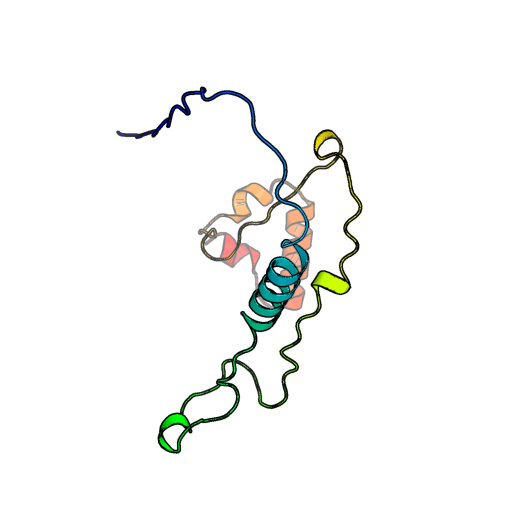7 ? -6.061 3.433 8.887 1.00 93.94 127 CYS A O 1
ATOM 1009 N N . LEU A 1 128 ? -6.739 2.369 10.752 1.00 93.88 128 LEU A N 1
ATOM 1010 C CA . LEU A 1 128 ? -8.001 3.093 10.933 1.00 93.88 128 LEU A CA 1
ATOM 1011 C C . LEU A 1 128 ? -7.922 4.202 11.988 1.00 93.88 128 LEU A C 1
ATOM 1013 O O . LEU A 1 128 ? -8.553 5.248 11.760 1.00 93.88 128 LEU A O 1
ATOM 1017 N N . ASP A 1 129 ? -7.155 3.957 13.052 1.00 85.62 129 ASP A N 1
ATOM 1018 C CA . ASP A 1 129 ? -7.012 4.760 14.275 1.00 85.62 129 ASP A CA 1
ATOM 1019 C C . ASP A 1 129 ? -5.544 5.153 14.511 1.00 85.62 129 ASP A C 1
ATOM 1021 O O . ASP A 1 129 ? -5.311 6.305 14.944 1.00 85.62 129 ASP A O 1
#

Organism: Culex pipiens (NCBI:txid7175)

Solvent-accessible surface area (backbone atoms only — not comparable to full-atom values): 9067 Å² total; per-residue (Å²): 140,83,89,82,88,82,84,82,85,81,86,87,86,85,84,88,88,80,80,84,84,79,90,64,64,72,68,54,53,56,49,50,50,52,51,58,69,52,68,74,60,67,77,75,82,52,66,92,48,86,86,42,71,79,65,76,65,99,59,65,92,86,66,80,77,80,76,60,65,67,84,73,50,86,75,78,92,67,63,70,89,85,52,86,84,87,84,79,85,65,92,85,76,78,55,79,34,64,51,63,77,48,62,81,41,70,69,49,52,56,52,40,50,55,49,19,70,75,69,74,47,66,56,58,58,66,32,52,101

pLDDT: mean 71.62, std 21.91, range [30.84, 97.44]

InterPro domains:
  IPR001227 Acyl transferase domain superfamily [G3DSA:3.40.366.10] (87-128)
  IPR016035 Acyl transferase/acyl hydrolase/lysophospholipase [SSF52151] (86-128)
  IPR052760 Mitochondrial malonyltransferase [PTHR47170] (67-128)

Secondary structure (DSSP, 8-state):
-------------------PPPS-HHHHHHHHHHHHHGGG--GGGS-SSGGGTT---SS-TT------TTTT-------GGG--------TT---TTGGGGTTTSHHHHHHHHHHHHHHSS-HHHHHH-